Protein AF-A0A561SN45-F1 (afdb_monomer_lite)

Structure (mmCIF, N/CA/C/O backbone):
data_AF-A0A561SN45-F1
#
_entry.id   AF-A0A561SN45-F1
#
loop_
_atom_site.group_PDB
_atom_site.id
_atom_site.type_symbol
_atom_site.label_atom_id
_atom_site.label_alt_id
_atom_site.label_comp_id
_atom_site.label_asym_id
_atom_site.label_entity_id
_atom_site.label_seq_id
_atom_site.pdbx_PDB_ins_code
_atom_site.Cartn_x
_atom_site.Cartn_y
_atom_site.Cartn_z
_atom_site.occupancy
_atom_site.B_iso_or_equiv
_atom_site.auth_seq_id
_atom_site.auth_comp_id
_atom_site.auth_asym_id
_atom_site.auth_atom_id
_atom_site.pdbx_PDB_model_num
ATOM 1 N N . MET A 1 1 ? 1.310 12.293 18.504 1.00 74.31 1 MET A N 1
ATOM 2 C CA . MET A 1 1 ? 2.020 13.485 17.988 1.00 74.31 1 MET A CA 1
ATOM 3 C C . MET A 1 1 ? 1.025 14.629 17.954 1.00 74.31 1 MET A C 1
ATOM 5 O O . MET A 1 1 ? -0.149 14.348 17.754 1.00 74.31 1 MET A O 1
ATOM 9 N N . LEU A 1 2 ? 1.460 15.863 18.194 1.00 88.06 2 LEU A N 1
ATOM 10 C CA . LEU A 1 2 ? 0.623 17.060 18.090 1.00 88.06 2 LEU A CA 1
ATOM 11 C C . LEU A 1 2 ? 1.212 17.959 17.002 1.00 88.06 2 LEU A C 1
ATOM 13 O O . LEU A 1 2 ? 2.428 18.130 16.969 1.00 88.06 2 LEU A O 1
ATOM 17 N N . VAL A 1 3 ? 0.372 18.521 16.137 1.00 87.75 3 VAL A N 1
ATOM 18 C CA . VAL A 1 3 ? 0.742 19.608 15.215 1.00 87.75 3 VAL A CA 1
ATOM 19 C C . VAL A 1 3 ? -0.251 20.728 15.461 1.00 87.75 3 VAL A C 1
ATOM 21 O O . VAL A 1 3 ? -1.451 20.480 15.432 1.00 87.75 3 VAL A O 1
ATOM 24 N N . GLU A 1 4 ? 0.242 21.917 15.810 1.00 90.88 4 GLU A N 1
ATOM 25 C CA . GLU A 1 4 ? -0.604 23.078 16.148 1.00 90.88 4 GLU A CA 1
ATOM 26 C C . GLU A 1 4 ? -1.660 22.774 17.235 1.00 90.88 4 GLU A C 1
ATOM 28 O O . GLU A 1 4 ? -2.773 23.288 17.224 1.00 90.88 4 GLU A O 1
ATOM 33 N N . GLY A 1 5 ? -1.327 21.890 18.185 1.00 91.50 5 GLY A N 1
ATOM 34 C CA . GLY A 1 5 ? -2.240 21.461 19.253 1.00 91.50 5 GLY A CA 1
ATOM 35 C C . GLY A 1 5 ? -3.247 20.374 18.851 1.00 91.50 5 GLY A C 1
ATOM 36 O O . GLY A 1 5 ? -3.993 19.898 19.705 1.00 91.50 5 GLY A O 1
ATOM 37 N N . VAL A 1 6 ? -3.243 19.916 17.595 1.00 89.25 6 VAL A N 1
ATOM 38 C CA . VAL A 1 6 ? -4.151 18.875 17.095 1.00 89.25 6 VAL A CA 1
ATOM 39 C C . VAL A 1 6 ? -3.511 17.485 17.220 1.00 89.25 6 VAL A C 1
ATOM 41 O O . VAL A 1 6 ? -2.407 17.273 16.705 1.00 89.25 6 VAL A O 1
ATOM 44 N N . PRO A 1 7 ? -4.164 16.507 17.883 1.00 91.25 7 PRO A N 1
ATOM 45 C CA . PRO A 1 7 ? -3.649 15.146 18.004 1.00 91.25 7 PRO A CA 1
ATOM 46 C C . PRO A 1 7 ? -3.671 14.411 16.666 1.00 91.25 7 PRO A C 1
ATOM 48 O O . PRO A 1 7 ? -4.706 14.268 16.022 1.00 91.25 7 PRO A O 1
ATOM 51 N N . LEU A 1 8 ? -2.510 13.884 16.291 1.00 91.44 8 LEU A N 1
ATOM 52 C CA . LEU A 1 8 ? -2.304 13.074 15.098 1.00 91.44 8 LEU A CA 1
ATOM 53 C C . LEU A 1 8 ? -2.100 11.602 15.453 1.00 91.44 8 LEU A C 1
ATOM 55 O O . LEU A 1 8 ? -1.526 11.254 16.496 1.00 91.44 8 LEU A O 1
ATOM 59 N N . THR A 1 9 ? -2.507 10.732 14.533 1.00 91.69 9 THR A N 1
ATOM 60 C CA . THR A 1 9 ? -2.170 9.308 14.548 1.00 91.69 9 THR A CA 1
ATOM 61 C C . THR A 1 9 ? -0.684 9.094 14.261 1.00 91.69 9 THR A C 1
ATOM 63 O 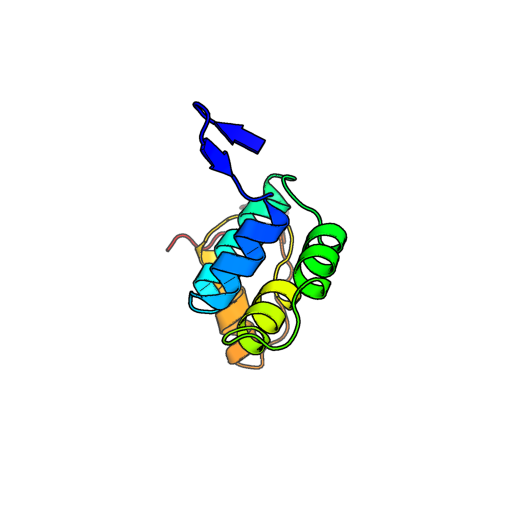O . THR A 1 9 ? -0.023 9.903 13.612 1.00 91.69 9 THR A O 1
ATOM 66 N N . SER A 1 10 ? -0.132 7.984 14.757 1.00 94.19 10 SER A N 1
ATOM 67 C CA . SER A 1 10 ? 1.205 7.547 14.346 1.00 94.19 10 SER A CA 1
ATOM 68 C C . SER A 1 10 ? 1.192 7.092 12.883 1.00 94.19 10 SER A C 1
ATOM 70 O O . SER A 1 10 ? 0.168 6.597 12.415 1.00 94.19 10 SER A O 1
ATOM 72 N N . VAL A 1 11 ? 2.328 7.187 12.182 1.00 96.31 11 VAL A N 1
ATOM 73 C CA . VAL A 1 11 ? 2.455 6.750 10.775 1.00 96.31 11 VAL A CA 1
ATOM 74 C C . VAL A 1 11 ? 1.917 5.325 10.546 1.00 96.31 11 VAL A C 1
ATOM 76 O O . VAL A 1 11 ? 1.045 5.173 9.689 1.00 96.31 11 VAL A O 1
ATOM 79 N N . PRO A 1 12 ? 2.298 4.295 11.336 1.00 96.00 12 PRO A N 1
ATOM 80 C CA . PRO A 1 12 ? 1.765 2.944 11.152 1.00 96.00 12 PRO A CA 1
ATOM 81 C C . PRO A 1 12 ? 0.239 2.884 11.288 1.00 96.00 12 PRO A C 1
ATOM 83 O O . PRO A 1 12 ? -0.434 2.181 10.538 1.00 96.00 12 PRO A O 1
ATOM 86 N N . ARG A 1 13 ? -0.329 3.650 12.232 1.00 94.88 13 ARG A N 1
ATOM 87 C CA . ARG A 1 13 ? -1.779 3.706 12.434 1.00 94.88 13 ARG A CA 1
ATOM 88 C C . ARG A 1 13 ? -2.477 4.395 11.266 1.00 94.88 13 ARG A C 1
ATOM 90 O O . ARG A 1 13 ? -3.462 3.853 10.777 1.00 94.88 13 ARG A O 1
ATOM 97 N N . THR A 1 14 ? -1.939 5.519 10.799 1.00 96.00 14 THR A N 1
ATOM 98 C CA . THR A 1 14 ? -2.447 6.239 9.626 1.00 96.00 14 THR A CA 1
ATOM 99 C C . THR A 1 14 ? -2.500 5.327 8.404 1.00 96.00 14 THR A C 1
ATOM 101 O O . THR A 1 14 ? -3.517 5.288 7.720 1.00 96.00 14 THR A O 1
ATOM 104 N N . ILE A 1 15 ? -1.451 4.538 8.154 1.00 96.44 15 ILE A N 1
ATOM 105 C CA . ILE A 1 15 ? -1.418 3.605 7.018 1.00 96.44 15 ILE A CA 1
ATOM 106 C C . ILE A 1 15 ? -2.509 2.539 7.153 1.00 96.44 15 ILE A C 1
ATOM 108 O O . ILE A 1 15 ? -3.212 2.269 6.182 1.00 96.44 15 ILE A O 1
ATOM 112 N N . VAL A 1 16 ? -2.707 1.956 8.343 1.00 95.62 16 VAL A N 1
ATOM 113 C CA . VAL A 1 16 ? -3.789 0.976 8.559 1.00 95.62 16 VAL A CA 1
ATOM 114 C C . VAL A 1 16 ? -5.172 1.611 8.381 1.00 95.62 16 VAL A C 1
ATOM 116 O O . VAL A 1 16 ? -6.066 0.978 7.818 1.00 95.62 16 VAL A O 1
ATOM 119 N N . ASP A 1 17 ? -5.359 2.850 8.840 1.00 94.88 17 ASP A N 1
ATOM 120 C CA . ASP A 1 17 ? -6.605 3.596 8.655 1.00 94.88 17 ASP A CA 1
ATOM 121 C C . ASP A 1 17 ? -6.887 3.851 7.165 1.00 94.88 17 ASP A C 1
ATOM 123 O O . ASP A 1 17 ? -7.986 3.543 6.704 1.00 94.88 17 ASP A O 1
ATOM 127 N N . VAL A 1 18 ? -5.889 4.299 6.392 1.00 96.00 18 VAL A N 1
ATOM 128 C CA . VAL A 1 18 ? -5.986 4.458 4.929 1.00 96.00 18 VAL A CA 1
ATOM 129 C C . VAL A 1 18 ? -6.292 3.120 4.258 1.00 96.00 18 VAL A C 1
ATOM 131 O O . VAL A 1 18 ? -7.245 3.009 3.493 1.00 96.00 18 VAL A O 1
ATOM 134 N N . ALA A 1 19 ? -5.547 2.064 4.585 1.00 95.94 19 ALA A N 1
ATOM 135 C CA . ALA A 1 19 ? -5.692 0.752 3.958 1.00 95.94 19 ALA A CA 1
ATOM 136 C C . ALA A 1 19 ? -7.068 0.099 4.184 1.00 95.94 19 ALA A C 1
ATOM 138 O O . ALA A 1 19 ? -7.448 -0.826 3.465 1.00 95.94 19 ALA A O 1
ATOM 139 N N . ARG A 1 20 ? -7.821 0.567 5.184 1.00 94.94 20 ARG A N 1
ATOM 140 C CA . ARG A 1 20 ? -9.200 0.144 5.445 1.00 94.94 20 ARG A CA 1
ATOM 141 C C . ARG A 1 20 ? -10.245 0.919 4.646 1.00 94.94 20 ARG A C 1
ATOM 143 O O . ARG A 1 20 ? -11.365 0.424 4.535 1.00 94.94 20 ARG A O 1
ATOM 150 N N . THR A 1 21 ? -9.928 2.122 4.175 1.00 94.50 21 THR A N 1
ATOM 151 C CA . THR A 1 21 ? -10.897 3.049 3.569 1.00 94.50 21 THR A CA 1
ATOM 152 C C . THR A 1 21 ? -10.732 3.190 2.062 1.00 94.50 21 THR A C 1
ATOM 154 O O . THR A 1 21 ? -11.705 3.519 1.388 1.00 94.50 21 THR A O 1
ATOM 157 N N . VAL A 1 22 ? -9.541 2.915 1.524 1.00 95.25 22 VAL A N 1
ATOM 158 C CA . VAL A 1 22 ? -9.240 3.059 0.092 1.00 95.25 22 VAL A CA 1
ATOM 159 C C . VAL A 1 22 ? -9.024 1.716 -0.610 1.00 95.25 22 VAL A C 1
ATOM 161 O O . VAL A 1 22 ? -8.905 0.662 0.019 1.00 95.25 22 VAL A O 1
ATOM 164 N N . GLY A 1 23 ? -8.966 1.743 -1.945 1.00 94.38 23 GLY A N 1
ATOM 165 C CA . GLY A 1 23 ? -8.644 0.562 -2.746 1.00 94.38 23 GLY A CA 1
ATOM 166 C C . GLY A 1 23 ? -7.205 0.078 -2.526 1.00 94.38 23 GLY A C 1
ATOM 167 O O . GLY A 1 23 ? -6.307 0.868 -2.239 1.00 94.38 23 GLY A O 1
ATOM 168 N N . ILE A 1 24 ? -6.967 -1.226 -2.716 1.00 94.81 24 ILE A N 1
ATOM 169 C CA . ILE A 1 24 ? -5.663 -1.868 -2.450 1.00 94.81 24 ILE A CA 1
ATOM 170 C C . ILE A 1 24 ? -4.480 -1.163 -3.131 1.00 94.81 24 ILE A C 1
ATOM 172 O O . ILE A 1 24 ? -3.430 -1.034 -2.521 1.00 94.81 24 ILE A O 1
ATOM 176 N N . GLU A 1 25 ? -4.648 -0.652 -4.351 1.00 94.62 25 GLU A N 1
ATOM 177 C CA . GLU A 1 25 ? -3.583 0.063 -5.067 1.00 94.62 25 GLU A CA 1
ATOM 178 C C . GLU A 1 25 ? -3.156 1.346 -4.353 1.00 94.62 25 GLU A C 1
ATOM 180 O O . GLU A 1 25 ? -1.967 1.579 -4.162 1.00 94.62 25 GLU A O 1
ATOM 185 N N . GLN A 1 26 ? -4.117 2.166 -3.922 1.00 95.44 26 GLN A N 1
ATOM 186 C CA . GLN A 1 26 ? -3.831 3.399 -3.187 1.00 95.44 26 GLN A CA 1
ATOM 187 C C . GLN A 1 26 ? -3.211 3.083 -1.824 1.00 95.44 26 GLN A C 1
ATOM 189 O O . GLN A 1 26 ? -2.261 3.741 -1.411 1.00 95.44 26 GLN A O 1
ATOM 194 N N . ALA A 1 27 ? -3.710 2.044 -1.153 1.00 96.31 27 ALA A N 1
ATOM 195 C CA . ALA A 1 27 ? -3.183 1.604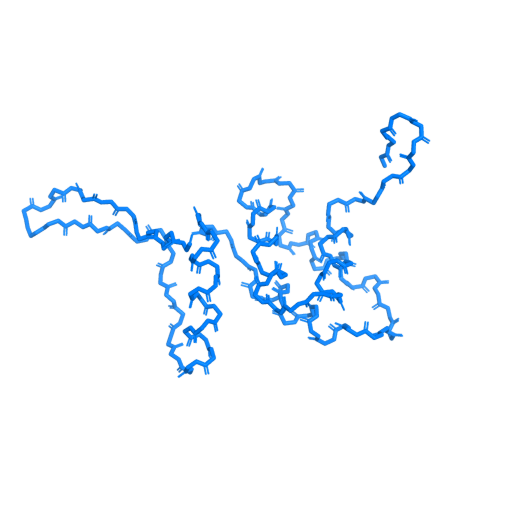 0.130 1.00 96.31 27 ALA A CA 1
ATOM 196 C C . ALA A 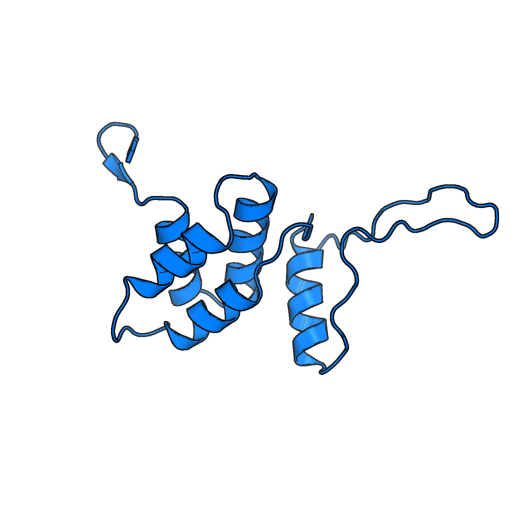1 27 ? -1.720 1.137 0.031 1.00 96.31 27 ALA A C 1
ATOM 198 O O . ALA A 1 27 ? -0.902 1.520 0.864 1.00 96.31 27 ALA A O 1
ATOM 199 N N . VAL A 1 28 ? -1.382 0.357 -1.003 1.00 95.56 28 VAL A N 1
ATOM 200 C CA . VAL A 1 28 ? -0.008 -0.104 -1.262 1.00 95.56 28 VAL A CA 1
ATOM 201 C C . VAL A 1 28 ? 0.908 1.068 -1.592 1.00 95.56 28 VAL A C 1
ATOM 203 O O . VAL A 1 28 ? 1.989 1.143 -1.030 1.00 95.56 28 VAL A O 1
ATOM 206 N N . VAL A 1 29 ? 0.473 2.016 -2.430 1.00 95.38 29 VAL A N 1
ATOM 207 C CA . VAL A 1 29 ? 1.268 3.217 -2.754 1.00 95.38 29 VAL A CA 1
ATOM 208 C C . VAL A 1 29 ? 1.649 3.993 -1.490 1.00 95.38 29 VAL A C 1
ATOM 210 O O . VAL A 1 29 ? 2.800 4.385 -1.328 1.00 95.38 29 VAL A O 1
ATOM 213 N N . VAL A 1 30 ? 0.694 4.201 -0.580 1.00 95.75 30 VAL A N 1
ATOM 214 C CA . VAL A 1 30 ? 0.933 4.923 0.679 1.00 95.75 30 VAL A CA 1
ATOM 215 C C . VAL A 1 30 ? 1.878 4.144 1.598 1.00 95.75 30 VAL A C 1
ATOM 217 O O . VAL A 1 30 ? 2.779 4.734 2.192 1.00 95.75 30 VAL A O 1
ATOM 220 N N . ALA A 1 31 ? 1.691 2.826 1.710 1.00 95.81 31 ALA A N 1
ATOM 221 C CA . ALA A 1 31 ? 2.537 1.975 2.540 1.00 95.81 31 ALA A CA 1
ATOM 222 C C . ALA A 1 31 ? 3.977 1.883 2.000 1.00 95.81 31 ALA A C 1
ATOM 224 O O . ALA A 1 31 ? 4.916 2.089 2.764 1.00 95.81 31 ALA A O 1
ATOM 225 N N . ASP A 1 32 ? 4.148 1.654 0.694 1.00 95.31 32 ASP A N 1
ATOM 226 C CA . ASP A 1 32 ? 5.449 1.624 0.015 1.00 95.31 32 ASP A CA 1
ATOM 227 C C . ASP A 1 32 ? 6.182 2.960 0.193 1.00 95.31 32 ASP A C 1
ATOM 229 O O . ASP A 1 32 ? 7.354 2.968 0.555 1.00 95.31 32 ASP A O 1
ATOM 233 N N . ALA A 1 33 ? 5.493 4.095 0.016 1.00 94.25 33 ALA A N 1
ATOM 234 C CA . ALA A 1 33 ? 6.092 5.417 0.198 1.00 94.25 33 ALA A CA 1
ATOM 235 C C . ALA A 1 33 ? 6.590 5.645 1.636 1.00 94.25 33 ALA A C 1
ATOM 237 O O . ALA A 1 33 ? 7.671 6.198 1.836 1.00 94.25 33 ALA A O 1
ATOM 238 N N . ALA A 1 34 ? 5.830 5.205 2.642 1.00 95.50 34 ALA A N 1
ATOM 239 C CA . ALA A 1 34 ? 6.233 5.333 4.040 1.00 95.50 34 ALA A CA 1
ATOM 240 C C . ALA A 1 34 ? 7.409 4.411 4.403 1.00 95.50 34 ALA A C 1
ATOM 242 O O . ALA A 1 34 ? 8.301 4.828 5.145 1.00 95.50 34 ALA A O 1
ATOM 243 N N . LEU A 1 35 ? 7.419 3.184 3.869 1.00 94.56 35 LEU A N 1
ATOM 244 C CA . LEU A 1 35 ? 8.528 2.241 4.010 1.00 94.56 35 LEU A CA 1
ATOM 245 C C . LEU A 1 35 ? 9.794 2.793 3.341 1.00 94.56 35 LEU A C 1
ATOM 247 O O . LEU A 1 35 ? 10.854 2.822 3.961 1.00 94.56 35 LEU A O 1
ATOM 251 N N . GLU A 1 36 ? 9.683 3.294 2.110 1.00 92.38 36 GLU A N 1
ATOM 252 C CA . GLU A 1 36 ? 10.796 3.873 1.351 1.00 92.38 36 GLU A CA 1
ATOM 253 C C . GLU A 1 36 ? 11.404 5.081 2.073 1.00 92.38 36 GLU A C 1
ATOM 255 O O . GLU A 1 36 ? 12.620 5.156 2.242 1.00 92.38 36 GLU A O 1
ATOM 260 N N . ALA A 1 37 ? 10.556 5.971 2.598 1.00 93.06 37 ALA A N 1
ATOM 261 C CA . ALA A 1 37 ? 10.972 7.133 3.381 1.00 93.06 37 ALA A CA 1
ATOM 262 C C . ALA A 1 37 ? 11.521 6.783 4.780 1.00 93.06 37 ALA A C 1
ATOM 264 O O . ALA A 1 37 ? 11.940 7.678 5.511 1.00 93.06 37 ALA A O 1
ATOM 265 N N . GLY A 1 38 ? 11.499 5.507 5.187 1.00 94.12 38 GLY A N 1
ATOM 266 C CA . GLY A 1 38 ? 11.959 5.073 6.509 1.00 94.12 38 GLY A CA 1
ATOM 267 C C . GLY A 1 38 ? 11.093 5.578 7.667 1.00 94.12 38 GLY A C 1
ATOM 268 O O . GLY A 1 38 ? 11.543 5.586 8.808 1.00 94.12 38 GLY A O 1
ATOM 269 N N . LEU A 1 39 ? 9.854 5.996 7.393 1.00 95.94 39 LEU A N 1
ATOM 270 C CA . LEU A 1 39 ? 8.912 6.483 8.411 1.00 95.94 39 LEU A CA 1
ATOM 271 C C . LEU A 1 39 ? 8.276 5.343 9.217 1.00 95.94 39 LEU A C 1
ATOM 273 O O . LEU A 1 39 ? 7.661 5.571 10.261 1.00 95.94 39 LEU A O 1
ATOM 277 N N . VAL A 1 40 ? 8.369 4.125 8.693 1.00 96.50 40 VAL A N 1
ATOM 278 C CA . VAL A 1 40 ? 7.847 2.893 9.272 1.00 96.50 40 VAL A CA 1
ATOM 279 C C . VAL A 1 40 ? 8.670 1.715 8.750 1.00 96.50 40 VAL A C 1
ATOM 281 O O . VAL A 1 40 ? 9.269 1.804 7.678 1.00 96.50 40 VAL A O 1
ATOM 284 N N . ASP A 1 41 ? 8.677 0.616 9.495 1.00 95.31 41 ASP A N 1
ATOM 285 C CA . ASP A 1 41 ? 9.152 -0.686 9.035 1.00 95.31 41 ASP A CA 1
ATOM 286 C C . ASP A 1 41 ? 7.996 -1.703 8.995 1.00 95.31 41 ASP A C 1
ATOM 288 O O . ASP A 1 41 ? 6.888 -1.475 9.501 1.00 95.31 41 ASP A O 1
ATOM 292 N N . GLU A 1 42 ? 8.234 -2.843 8.356 1.00 93.75 42 GLU A N 1
ATOM 293 C CA . GLU A 1 42 ? 7.236 -3.893 8.170 1.00 93.75 42 GLU A CA 1
ATOM 294 C C . GLU A 1 42 ? 6.708 -4.421 9.516 1.00 93.75 42 GLU A C 1
ATOM 296 O O . GLU A 1 42 ? 5.514 -4.713 9.653 1.00 93.75 42 GLU A O 1
ATOM 301 N N . ALA A 1 43 ? 7.571 -4.489 10.534 1.00 94.62 43 ALA A N 1
ATOM 302 C CA . ALA A 1 43 ? 7.224 -4.963 11.869 1.00 94.62 43 ALA A CA 1
ATOM 303 C C . ALA A 1 43 ? 6.265 -4.002 12.590 1.00 94.62 43 ALA A C 1
ATOM 305 O O . ALA A 1 43 ? 5.250 -4.432 13.143 1.00 94.62 43 ALA A O 1
ATOM 306 N N . ALA A 1 44 ? 6.531 -2.698 12.545 1.00 95.69 44 ALA A N 1
ATOM 307 C CA . ALA A 1 44 ? 5.684 -1.661 13.114 1.00 95.69 44 ALA A CA 1
ATOM 308 C C . ALA A 1 44 ? 4.331 -1.591 12.398 1.00 95.69 44 ALA A C 1
ATOM 310 O O . ALA A 1 44 ? 3.302 -1.390 13.051 1.00 95.69 44 ALA A O 1
ATOM 311 N N . LEU A 1 45 ? 4.304 -1.808 11.079 1.00 94.88 45 LEU A N 1
ATOM 312 C CA . LEU A 1 45 ? 3.060 -1.866 10.314 1.00 94.88 45 LEU A CA 1
ATOM 313 C C . LEU A 1 45 ? 2.220 -3.098 10.692 1.00 94.88 45 LEU A C 1
ATOM 315 O O . LEU A 1 45 ? 1.018 -2.974 10.948 1.00 94.88 45 LEU A O 1
ATOM 319 N N . ALA A 1 46 ? 2.853 -4.268 10.815 1.00 93.50 46 ALA A N 1
ATOM 320 C CA . ALA A 1 46 ? 2.201 -5.494 11.270 1.00 93.50 46 ALA A CA 1
ATOM 321 C C . ALA A 1 46 ? 1.671 -5.366 12.709 1.00 93.50 46 ALA A C 1
ATOM 323 O O . ALA A 1 46 ? 0.520 -5.717 12.982 1.00 93.50 46 ALA A O 1
ATOM 324 N N . ALA A 1 47 ? 2.465 -4.796 13.620 1.00 94.50 47 ALA A N 1
ATOM 325 C CA . ALA A 1 47 ? 2.061 -4.545 15.000 1.00 94.50 47 ALA A CA 1
ATOM 326 C C . ALA A 1 47 ? 0.887 -3.559 15.077 1.00 94.50 47 ALA A C 1
ATOM 328 O O . ALA A 1 47 ? -0.070 -3.783 15.820 1.00 94.50 47 ALA A O 1
ATOM 329 N N . ALA A 1 48 ? 0.910 -2.486 14.282 1.00 94.62 48 ALA A N 1
ATOM 330 C CA . ALA A 1 48 ? -0.190 -1.531 14.218 1.00 94.62 48 ALA A CA 1
ATOM 331 C C . ALA A 1 48 ? -1.479 -2.169 13.690 1.00 94.62 48 ALA A C 1
ATOM 333 O O . ALA A 1 48 ? -2.548 -1.894 14.235 1.00 94.62 48 ALA A O 1
ATOM 334 N N . PHE A 1 49 ? -1.385 -3.049 12.688 1.00 94.56 49 PHE A N 1
ATOM 335 C CA . PHE A 1 49 ? -2.519 -3.822 12.180 1.00 94.56 49 PHE A CA 1
ATOM 336 C C . PHE A 1 49 ? -3.080 -4.796 13.224 1.00 94.56 49 PHE A C 1
ATOM 338 O O . PHE A 1 49 ? -4.296 -4.867 13.401 1.00 94.56 49 PHE A O 1
ATOM 345 N N . ALA A 1 50 ? -2.216 -5.492 13.967 1.00 93.44 50 ALA A N 1
ATOM 346 C CA . ALA A 1 50 ? -2.617 -6.477 14.973 1.00 93.44 50 ALA A CA 1
ATOM 347 C C . ALA A 1 50 ? -3.443 -5.884 16.132 1.00 93.44 50 ALA A C 1
ATOM 349 O O . ALA A 1 50 ? -4.208 -6.596 16.777 1.00 93.44 50 ALA A O 1
ATOM 350 N N . ARG A 1 51 ? -3.343 -4.571 16.378 1.00 91.00 51 ARG A N 1
ATOM 351 C CA . ARG A 1 51 ? -4.135 -3.863 17.402 1.00 91.00 51 ARG A CA 1
ATOM 352 C C . ARG A 1 51 ? -5.617 -3.720 17.048 1.00 91.00 51 ARG A C 1
ATOM 354 O O . ARG A 1 51 ? -6.393 -3.252 17.880 1.00 91.00 51 ARG A O 1
ATOM 361 N N .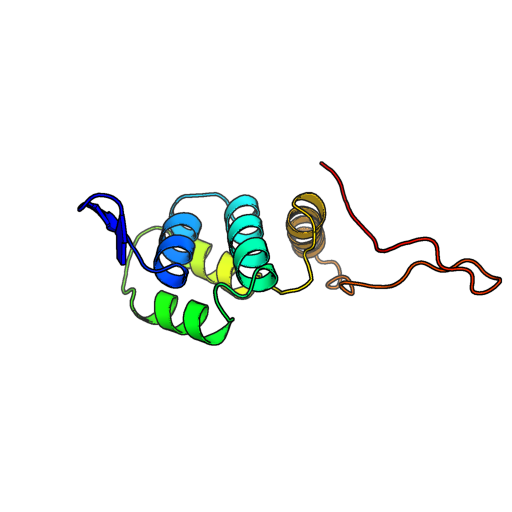 TRP A 1 52 ? -6.015 -4.074 15.829 1.00 87.88 52 TRP A N 1
ATOM 362 C CA . TRP A 1 52 ? -7.394 -3.973 15.374 1.00 87.88 52 TRP A CA 1
ATOM 363 C C . TRP A 1 52 ? -8.116 -5.314 15.485 1.00 87.88 52 TRP A C 1
ATOM 365 O O . TRP A 1 52 ? -7.665 -6.327 14.959 1.00 87.88 52 TRP A O 1
ATOM 375 N N . SER A 1 53 ? -9.301 -5.305 16.093 1.00 84.44 53 SER A N 1
ATOM 376 C CA . SER A 1 53 ? -10.205 -6.453 16.133 1.00 84.44 53 SER A CA 1
ATOM 377 C C . SER A 1 53 ? -11.535 -6.108 15.458 1.00 84.44 53 SER A C 1
ATOM 379 O O . SER A 1 53 ? -12.107 -5.048 15.693 1.00 84.44 53 SER A O 1
ATOM 381 N N . ARG A 1 54 ? -12.019 -7.005 14.584 1.00 77.00 54 ARG A N 1
ATOM 382 C CA . ARG A 1 54 ? -13.384 -7.007 14.009 1.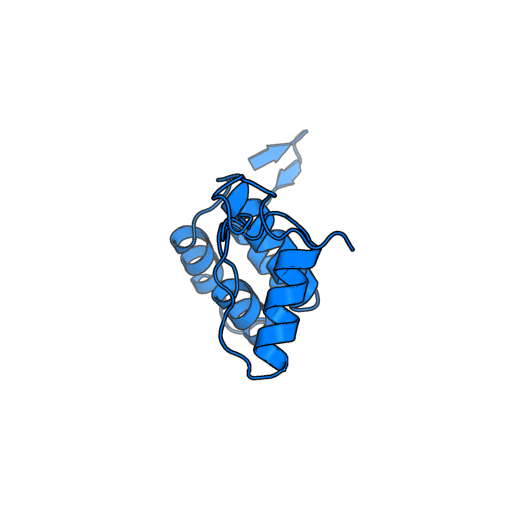00 77.00 54 ARG A CA 1
ATOM 383 C C . ARG A 1 54 ? -13.900 -5.627 13.547 1.00 77.00 54 ARG A C 1
ATOM 385 O O . ARG A 1 54 ? -14.868 -5.095 14.085 1.00 77.00 54 ARG A O 1
ATOM 392 N N . ARG A 1 55 ? -13.281 -5.057 12.507 1.00 79.25 55 ARG A N 1
ATOM 393 C CA . ARG A 1 55 ? -13.741 -3.822 11.844 1.00 79.25 55 ARG A CA 1
ATOM 394 C C . ARG A 1 55 ? -13.943 -4.029 10.338 1.00 79.25 55 ARG A C 1
ATOM 396 O O . ARG A 1 55 ? -13.207 -4.820 9.738 1.00 79.25 55 ARG A O 1
ATOM 403 N N . PRO A 1 56 ? -14.883 -3.297 9.712 1.00 85.38 56 PRO A N 1
ATOM 404 C CA . PRO A 1 56 ? -14.979 -3.228 8.258 1.00 85.38 56 PRO A CA 1
ATOM 405 C C . PRO A 1 56 ? -13.634 -2.837 7.628 1.00 85.38 56 PRO A C 1
ATOM 407 O O . PRO A 1 56 ? -12.875 -2.043 8.192 1.00 85.38 56 PRO A O 1
ATOM 410 N N . GLY A 1 57 ? -13.325 -3.427 6.474 1.00 88.81 57 GLY A N 1
ATOM 411 C CA . GLY A 1 57 ? -12.105 -3.131 5.717 1.00 88.81 57 GLY A CA 1
ATOM 412 C C . GLY A 1 57 ? -10.838 -3.860 6.180 1.00 88.81 57 GLY A C 1
ATOM 413 O O . GLY A 1 57 ? -9.846 -3.830 5.458 1.00 88.81 57 GLY A O 1
ATOM 414 N N . LEU A 1 58 ? -10.839 -4.581 7.314 1.00 92.12 58 LEU A N 1
ATOM 415 C CA . LEU A 1 58 ? -9.638 -5.299 7.782 1.00 92.12 58 LEU A CA 1
ATOM 416 C C . LEU A 1 58 ? -9.092 -6.349 6.799 1.00 92.12 58 LEU A C 1
ATOM 418 O O . LEU A 1 58 ? -7.873 -6.410 6.649 1.00 92.12 58 LEU A O 1
ATOM 422 N N . PRO A 1 59 ? -9.915 -7.146 6.088 1.00 92.81 59 PRO A N 1
ATOM 423 C CA . PRO A 1 59 ? -9.387 -8.063 5.078 1.00 92.81 59 PRO A CA 1
ATOM 424 C C . PRO A 1 59 ? -8.680 -7.342 3.923 1.00 92.81 59 PRO A C 1
ATOM 426 O O . PRO A 1 59 ? -7.672 -7.834 3.422 1.00 92.81 59 PRO A O 1
ATOM 429 N N . ALA A 1 60 ? -9.184 -6.174 3.507 1.00 91.06 60 ALA A N 1
ATOM 430 C CA . ALA A 1 60 ? -8.549 -5.361 2.472 1.00 91.06 60 ALA A CA 1
ATOM 431 C C . ALA A 1 60 ? -7.232 -4.759 2.975 1.00 91.06 60 ALA A C 1
ATOM 433 O O . ALA A 1 60 ? -6.210 -4.893 2.303 1.00 91.06 60 ALA A O 1
ATOM 434 N N . ALA A 1 61 ? -7.236 -4.216 4.193 1.00 94.19 61 ALA A N 1
ATOM 435 C CA . ALA A 1 61 ? -6.042 -3.675 4.826 1.00 94.19 61 ALA A CA 1
ATOM 436 C C . ALA A 1 61 ? -4.956 -4.737 5.026 1.00 94.19 61 ALA A C 1
ATOM 438 O O . ALA A 1 61 ? -3.797 -4.483 4.718 1.00 94.19 61 ALA A O 1
ATOM 439 N N . ARG A 1 62 ? -5.324 -5.956 5.446 1.00 94.62 62 ARG A N 1
ATOM 440 C CA . ARG A 1 62 ? -4.388 -7.083 5.565 1.00 94.62 62 ARG A CA 1
ATOM 441 C C . ARG A 1 62 ? -3.695 -7.383 4.240 1.00 94.62 62 ARG A C 1
ATOM 443 O O . ARG A 1 62 ? -2.488 -7.595 4.226 1.00 94.62 62 ARG A O 1
ATOM 450 N N . ARG A 1 63 ? -4.455 -7.408 3.139 1.00 93.81 63 ARG A N 1
ATOM 451 C CA . ARG A 1 63 ? -3.894 -7.635 1.801 1.00 93.81 63 ARG A CA 1
ATOM 452 C C . ARG A 1 63 ? -2.946 -6.513 1.401 1.00 93.81 63 ARG A C 1
ATOM 454 O O . ARG A 1 63 ? -1.858 -6.815 0.943 1.00 93.81 63 ARG A O 1
ATOM 461 N N . ALA A 1 64 ? -3.333 -5.254 1.596 1.00 94.69 64 ALA A N 1
ATOM 462 C CA . ALA A 1 64 ? -2.483 -4.115 1.259 1.00 94.69 64 ALA A CA 1
ATOM 463 C C . ALA A 1 64 ? -1.182 -4.095 2.078 1.00 94.69 64 ALA A C 1
ATOM 465 O O . ALA A 1 64 ? -0.109 -3.963 1.506 1.00 94.69 64 ALA A O 1
ATOM 466 N N . ILE A 1 65 ? -1.267 -4.298 3.397 1.00 94.31 65 ILE A N 1
ATOM 467 C CA . ILE A 1 65 ? -0.103 -4.337 4.295 1.00 94.31 65 ILE A CA 1
ATOM 468 C C . ILE A 1 65 ? 0.822 -5.503 3.948 1.00 94.31 65 ILE A C 1
ATOM 470 O O . ILE A 1 65 ? 2.027 -5.313 3.870 1.00 94.31 65 ILE A O 1
ATOM 474 N N . GLY A 1 66 ? 0.270 -6.690 3.682 1.00 93.12 66 GLY A N 1
ATOM 475 C CA . GLY A 1 66 ? 1.066 -7.838 3.239 1.00 93.12 66 GLY A CA 1
ATOM 476 C C . GLY A 1 66 ? 1.663 -7.677 1.839 1.00 93.12 66 GLY A C 1
ATOM 477 O O . GLY A 1 66 ? 2.551 -8.436 1.469 1.00 93.12 66 GLY A O 1
ATOM 478 N N . PHE A 1 67 ? 1.173 -6.714 1.057 1.00 93.75 67 PHE A N 1
ATOM 479 C CA . PHE A 1 67 ? 1.688 -6.400 -0.270 1.00 93.75 67 PHE A CA 1
ATOM 480 C C . PHE A 1 67 ? 2.719 -5.264 -0.253 1.00 93.75 67 PHE A C 1
ATOM 482 O O . PHE A 1 67 ? 3.476 -5.116 -1.211 1.00 93.75 67 PHE A O 1
ATOM 489 N N . ALA A 1 68 ? 2.764 -4.466 0.813 1.00 93.25 68 ALA A N 1
ATOM 490 C CA . ALA A 1 68 ? 3.710 -3.370 0.942 1.00 93.25 68 ALA A CA 1
ATOM 491 C C . ALA A 1 68 ? 5.155 -3.891 0.881 1.00 93.25 68 ALA A C 1
ATOM 493 O O . ALA A 1 68 ? 5.470 -4.932 1.458 1.00 93.25 68 ALA A O 1
ATOM 494 N N . ALA A 1 69 ? 6.029 -3.194 0.160 1.00 91.00 69 ALA A N 1
ATOM 495 C CA . ALA A 1 69 ? 7.458 -3.478 0.166 1.00 91.00 69 ALA A CA 1
ATOM 496 C C . ALA A 1 69 ? 8.285 -2.229 -0.143 1.00 91.00 69 ALA A C 1
ATOM 498 O O . ALA A 1 69 ? 7.881 -1.366 -0.925 1.00 91.00 69 ALA A O 1
ATOM 499 N N . ARG A 1 70 ? 9.494 -2.188 0.417 1.00 86.06 70 ARG A N 1
ATOM 500 C CA . ARG A 1 70 ? 10.527 -1.210 0.052 1.00 86.06 70 ARG A CA 1
ATOM 501 C C . ARG A 1 70 ? 10.972 -1.396 -1.399 1.00 86.06 70 ARG A C 1
ATOM 503 O O . ARG A 1 70 ? 10.942 -2.508 -1.923 1.00 86.06 70 ARG A O 1
ATOM 510 N N . GLY A 1 71 ? 11.404 -0.320 -2.053 1.00 74.00 71 GLY A N 1
ATOM 511 C CA . GLY A 1 71 ? 11.868 -0.346 -3.442 1.00 74.00 71 GLY A CA 1
ATOM 512 C C . GLY A 1 71 ? 10.767 -0.136 -4.487 1.00 74.00 71 GLY A C 1
ATOM 513 O O . GLY A 1 71 ? 11.047 -0.199 -5.687 1.00 74.00 71 GLY A O 1
ATOM 514 N N . GLY A 1 72 ? 9.532 0.165 -4.071 1.00 65.31 72 GLY A N 1
ATOM 515 C CA . GLY A 1 72 ? 8.439 0.638 -4.927 1.00 65.31 72 GLY A CA 1
ATOM 516 C C . GLY A 1 72 ? 8.593 2.114 -5.303 1.00 65.31 72 GLY A C 1
ATOM 517 O O . GLY A 1 72 ? 7.680 2.899 -5.084 1.00 65.31 72 GLY A O 1
ATOM 518 N N . GLY A 1 73 ? 9.760 2.505 -5.827 1.00 69.94 73 GLY A N 1
ATOM 519 C CA . GLY A 1 73 ? 10.222 3.898 -5.972 1.00 69.94 73 GLY A CA 1
ATOM 520 C C . GLY A 1 73 ? 9.420 4.815 -6.914 1.00 69.94 73 GLY A C 1
ATOM 521 O O . GLY A 1 73 ? 9.941 5.844 -7.343 1.00 69.94 73 GLY A O 1
ATOM 522 N N . SER A 1 74 ? 8.189 4.444 -7.278 1.00 84.31 74 SER A N 1
ATOM 523 C CA . SER A 1 74 ? 7.176 5.314 -7.877 1.00 84.31 74 SER A CA 1
ATOM 524 C C . SER A 1 74 ? 5.764 4.738 -7.690 1.00 84.31 74 SER A C 1
ATOM 526 O O . SER A 1 74 ? 5.575 3.526 -7.562 1.00 84.31 74 SER A O 1
ATOM 528 N N . VAL A 1 75 ? 4.745 5.602 -7.791 1.00 89.00 75 VAL A N 1
ATOM 529 C CA . VAL A 1 75 ? 3.322 5.205 -7.763 1.00 89.00 75 VAL A CA 1
ATOM 530 C C . VAL A 1 75 ? 3.013 4.120 -8.798 1.00 89.00 75 VAL A C 1
ATOM 532 O O . VAL A 1 75 ? 2.310 3.154 -8.499 1.00 89.00 75 VAL A O 1
ATOM 535 N N . GLY A 1 76 ? 3.539 4.259 -10.019 1.00 87.19 76 GLY A N 1
ATOM 536 C CA . GLY A 1 76 ? 3.307 3.280 -11.074 1.00 87.19 76 GLY A CA 1
ATOM 537 C C . GLY A 1 76 ? 3.950 1.927 -10.776 1.00 87.19 76 GLY A C 1
ATOM 538 O O . GLY A 1 76 ? 3.374 0.913 -11.147 1.00 87.19 76 GLY A O 1
ATOM 539 N N . VAL A 1 77 ? 5.091 1.874 -10.075 1.00 89.06 77 VAL A N 1
ATOM 540 C CA . VAL A 1 77 ? 5.714 0.599 -9.674 1.00 89.06 77 VAL A CA 1
ATOM 541 C C . VAL A 1 77 ? 4.842 -0.113 -8.642 1.00 89.06 77 VAL A C 1
ATOM 543 O O . VAL A 1 77 ? 4.542 -1.294 -8.817 1.00 89.06 77 VAL A O 1
ATOM 546 N N . SER A 1 78 ? 4.360 0.597 -7.618 1.00 92.00 78 SER A N 1
ATOM 547 C CA . SER A 1 78 ? 3.433 0.032 -6.628 1.00 92.00 78 SER A CA 1
ATOM 548 C C . SER A 1 78 ? 2.149 -0.497 -7.280 1.00 92.00 78 SER A C 1
ATOM 550 O O . SER A 1 78 ? 1.740 -1.631 -7.025 1.00 92.00 78 SER A O 1
ATOM 552 N N . ARG A 1 79 ? 1.537 0.278 -8.190 1.00 92.88 79 ARG A N 1
ATOM 553 C CA . ARG A 1 79 ? 0.347 -0.155 -8.948 1.00 92.88 79 ARG A CA 1
ATOM 554 C C . ARG A 1 79 ? 0.643 -1.330 -9.878 1.00 92.88 79 ARG A C 1
ATOM 556 O O . ARG A 1 79 ? -0.119 -2.293 -9.909 1.00 92.88 79 ARG A O 1
ATOM 563 N N . GLY A 1 80 ? 1.761 -1.276 -10.597 1.00 91.38 80 GLY A N 1
ATOM 564 C CA . GLY A 1 80 ? 2.210 -2.325 -11.507 1.00 91.38 80 GLY A CA 1
ATOM 565 C C . GLY A 1 80 ? 2.404 -3.653 -10.786 1.00 91.38 80 GLY A C 1
ATOM 566 O O . GLY A 1 80 ? 1.923 -4.676 -11.262 1.00 91.38 80 GLY A O 1
ATOM 567 N N . ARG A 1 81 ? 2.997 -3.644 -9.585 1.00 92.94 81 ARG A N 1
ATOM 568 C CA . ARG A 1 81 ? 3.099 -4.846 -8.745 1.00 92.94 81 ARG A CA 1
ATOM 569 C C . ARG A 1 81 ? 1.726 -5.440 -8.442 1.00 92.94 81 ARG A C 1
ATOM 571 O O . ARG A 1 81 ? 1.541 -6.643 -8.610 1.00 92.94 81 ARG A O 1
ATOM 578 N N . VAL A 1 82 ? 0.761 -4.616 -8.028 1.00 93.69 82 VAL A N 1
ATOM 579 C CA . VAL A 1 82 ? -0.607 -5.087 -7.752 1.00 93.69 82 VAL A CA 1
ATOM 580 C C . VAL A 1 82 ? -1.248 -5.676 -9.012 1.00 93.69 82 VAL A C 1
ATOM 582 O O . VAL A 1 82 ? -1.883 -6.727 -8.934 1.00 93.69 82 VAL A O 1
ATOM 585 N N . ALA A 1 83 ? -1.065 -5.043 -10.173 1.00 93.94 83 ALA A N 1
ATOM 586 C CA . ALA A 1 83 ? -1.579 -5.540 -11.448 1.00 93.94 83 ALA A CA 1
ATOM 587 C C . ALA A 1 83 ? -0.952 -6.889 -11.847 1.00 93.94 83 ALA A C 1
ATOM 589 O O . ALA A 1 83 ? -1.682 -7.820 -12.179 1.00 93.94 83 ALA A O 1
ATOM 590 N N . ILE A 1 84 ? 0.373 -7.024 -11.735 1.00 93.75 84 ILE A N 1
ATOM 591 C CA . ILE A 1 84 ? 1.115 -8.272 -11.989 1.00 93.75 84 ILE A CA 1
ATOM 592 C C . ILE A 1 84 ? 0.596 -9.395 -11.084 1.00 93.75 84 ILE A C 1
ATOM 594 O O . ILE A 1 84 ? 0.268 -10.478 -11.565 1.00 93.75 84 ILE A O 1
ATOM 598 N N . ALA A 1 85 ? 0.438 -9.121 -9.786 1.00 93.94 85 ALA A N 1
ATOM 599 C CA . ALA A 1 85 ? -0.077 -10.103 -8.837 1.00 93.94 85 ALA A CA 1
ATOM 600 C C . ALA A 1 85 ? -1.522 -10.523 -9.153 1.00 93.94 85 ALA A C 1
ATOM 602 O O . ALA A 1 85 ? -1.857 -11.703 -9.069 1.00 93.94 85 ALA A O 1
ATOM 603 N N . ARG A 1 86 ? -2.383 -9.582 -9.564 1.00 94.69 86 ARG A N 1
ATOM 604 C CA . ARG A 1 86 ? -3.756 -9.887 -10.008 1.00 94.69 86 ARG A CA 1
ATOM 605 C C . ARG A 1 86 ? -3.798 -10.719 -11.287 1.00 94.69 86 ARG A C 1
ATOM 607 O O . ARG A 1 86 ? -4.721 -11.509 -11.444 1.00 94.69 86 ARG A O 1
ATOM 614 N N . ALA A 1 87 ? -2.816 -10.557 -12.170 1.00 95.62 87 ALA A N 1
ATOM 615 C CA . ALA A 1 87 ? -2.669 -11.366 -13.376 1.00 95.62 87 ALA A CA 1
ATOM 616 C C . ALA A 1 87 ? -2.119 -12.781 -13.096 1.00 95.62 87 ALA A C 1
ATOM 618 O O . ALA A 1 87 ? -1.967 -13.563 -14.029 1.00 95.62 87 ALA A O 1
ATOM 619 N N . GLY A 1 88 ? -1.811 -13.123 -11.836 1.00 95.69 88 GLY A N 1
ATOM 620 C CA . GLY A 1 88 ? -1.245 -14.424 -11.465 1.00 95.69 88 GLY A CA 1
ATOM 621 C C . GLY A 1 88 ? 0.216 -14.599 -11.884 1.00 95.69 88 GLY A C 1
ATOM 622 O O . GLY A 1 88 ? 0.710 -15.722 -11.946 1.00 95.69 88 GLY A O 1
ATOM 623 N N . LEU A 1 89 ? 0.905 -13.499 -12.191 1.00 94.69 89 LEU A N 1
ATOM 624 C CA . LEU A 1 89 ? 2.295 -13.512 -12.628 1.00 94.69 89 LEU A CA 1
ATOM 625 C C . LEU A 1 89 ? 3.260 -13.483 -11.426 1.00 94.69 89 LEU A C 1
ATOM 627 O O . LEU A 1 89 ? 2.896 -12.983 -10.355 1.00 94.69 89 LEU A O 1
ATOM 631 N N . PRO A 1 90 ? 4.503 -13.976 -11.589 1.00 92.31 90 PRO A N 1
ATOM 632 C CA . PRO A 1 90 ? 5.528 -13.883 -10.554 1.00 92.31 90 PRO A CA 1
ATOM 633 C C . PRO A 1 90 ? 5.790 -12.437 -10.118 1.00 92.31 90 PRO A C 1
ATOM 635 O O . PRO A 1 90 ? 5.741 -11.510 -10.930 1.00 92.31 90 PRO A O 1
ATOM 638 N N . ALA A 1 91 ? 6.105 -12.244 -8.834 1.00 87.12 91 ALA A N 1
ATOM 639 C CA . ALA A 1 91 ? 6.453 -10.928 -8.311 1.00 87.12 91 ALA A CA 1
ATOM 640 C C . ALA A 1 91 ? 7.703 -10.375 -9.028 1.00 87.12 91 ALA A C 1
ATOM 642 O O . ALA A 1 91 ? 8.686 -11.105 -9.180 1.00 87.12 91 ALA A O 1
ATOM 643 N N . PRO A 1 92 ? 7.694 -9.102 -9.463 1.00 86.38 92 PRO A N 1
ATOM 644 C CA . PRO A 1 92 ? 8.839 -8.520 -10.144 1.00 86.38 92 PRO A CA 1
ATOM 645 C C . PRO A 1 92 ? 9.987 -8.283 -9.158 1.00 86.38 92 PRO A C 1
ATOM 647 O O . PRO A 1 92 ? 9.761 -7.946 -7.993 1.00 86.38 92 PRO A O 1
ATOM 650 N N . LEU A 1 93 ? 11.222 -8.389 -9.649 1.00 86.56 93 LEU A N 1
ATOM 651 C CA . LEU A 1 93 ? 12.396 -7.948 -8.902 1.00 86.56 93 LEU A CA 1
ATOM 652 C C . LEU A 1 93 ? 12.388 -6.420 -8.813 1.00 86.56 93 LEU A C 1
ATOM 654 O O . LEU A 1 93 ? 12.423 -5.718 -9.826 1.00 86.56 93 LEU A O 1
ATOM 658 N N . LEU A 1 94 ? 12.316 -5.906 -7.588 1.00 84.75 94 LEU A N 1
ATOM 659 C CA . LEU A 1 94 ? 12.405 -4.476 -7.327 1.00 84.75 94 LEU A CA 1
ATOM 660 C C . LEU A 1 94 ? 13.852 -4.002 -7.458 1.00 84.75 94 LEU A C 1
ATOM 662 O O . LEU A 1 94 ? 14.780 -4.741 -7.145 1.00 84.75 94 LEU A O 1
ATOM 666 N N . GLN A 1 95 ? 14.025 -2.757 -7.909 1.00 80.69 95 GLN A N 1
ATOM 667 C CA . GLN A 1 95 ? 15.341 -2.123 -8.071 1.00 80.69 95 GLN A CA 1
ATOM 668 C C . GLN A 1 95 ? 16.297 -2.885 -9.012 1.00 80.69 95 GLN A C 1
ATOM 670 O O . GLN A 1 95 ? 17.513 -2.773 -8.893 1.00 80.69 95 GLN A O 1
ATOM 675 N N . TRP A 1 96 ? 15.763 -3.651 -9.969 1.00 83.25 96 TRP A N 1
ATOM 676 C CA . TRP A 1 96 ? 16.580 -4.320 -10.979 1.00 83.25 96 TRP A CA 1
ATOM 677 C C . TRP A 1 96 ? 17.237 -3.301 -11.916 1.00 83.25 96 TRP A C 1
ATOM 679 O O . TRP A 1 96 ? 16.539 -2.535 -12.572 1.00 83.25 96 TRP A O 1
ATOM 689 N N . GLU A 1 97 ? 18.564 -3.287 -12.021 1.00 87.31 97 GLU A N 1
ATOM 690 C CA . GLU A 1 97 ? 19.258 -2.391 -12.950 1.00 87.31 97 GLU A CA 1
ATOM 691 C C . GLU A 1 97 ? 19.093 -2.850 -14.401 1.00 87.31 97 GLU A C 1
ATOM 693 O O . GLU A 1 97 ? 19.488 -3.952 -14.783 1.00 87.31 97 GLU A O 1
ATOM 698 N N . VAL A 1 98 ? 18.564 -1.966 -15.246 1.00 85.25 98 VAL A N 1
ATOM 699 C CA . VAL A 1 98 ? 18.578 -2.162 -16.693 1.00 85.25 98 VAL A CA 1
ATOM 700 C C . VAL A 1 98 ? 19.931 -1.702 -17.215 1.00 85.25 98 VAL A C 1
ATOM 702 O O . VAL A 1 98 ? 20.308 -0.535 -17.081 1.00 85.25 98 VAL A O 1
ATOM 705 N N . ARG A 1 99 ? 20.658 -2.634 -17.828 1.00 91.38 99 ARG A N 1
ATOM 706 C CA . ARG A 1 99 ? 21.948 -2.393 -18.474 1.00 91.38 99 ARG A CA 1
ATOM 707 C C . ARG A 1 99 ? 21.874 -2.771 -19.950 1.00 91.38 99 ARG A C 1
ATOM 709 O O . ARG A 1 99 ? 21.106 -3.652 -20.334 1.00 91.38 99 ARG A O 1
ATOM 716 N N . ARG A 1 100 ? 22.661 -2.093 -20.783 1.00 89.81 100 ARG A N 1
ATOM 717 C CA . ARG A 1 100 ? 22.879 -2.477 -22.185 1.00 89.81 100 ARG A CA 1
ATOM 718 C C . ARG A 1 100 ? 23.736 -3.740 -22.267 1.00 89.81 100 ARG A C 1
ATOM 720 O O . ARG A 1 100 ? 24.366 -4.140 -21.292 1.00 89.81 100 ARG A O 1
ATOM 727 N N . ALA A 1 101 ? 23.796 -4.332 -23.460 1.00 92.56 101 ALA A N 1
ATOM 728 C CA . ALA A 1 101 ? 24.640 -5.495 -23.735 1.00 92.56 101 ALA A CA 1
ATOM 729 C C . ALA A 1 101 ? 26.138 -5.228 -23.479 1.00 92.56 101 ALA A C 1
ATOM 731 O O . ALA A 1 101 ? 26.865 -6.145 -23.120 1.00 92.56 101 ALA A O 1
ATOM 732 N N . ASP A 1 102 ? 26.581 -3.974 -23.612 1.00 94.12 102 ASP A N 1
ATOM 733 C CA . ASP A 1 102 ? 27.948 -3.529 -23.304 1.00 94.12 102 ASP A CA 1
ATOM 734 C C . ASP A 1 102 ? 28.189 -3.257 -21.801 1.00 94.12 102 ASP A C 1
ATOM 736 O O . ASP A 1 102 ? 29.268 -2.818 -21.412 1.00 94.12 102 ASP A O 1
ATOM 740 N N . GLY A 1 103 ? 27.191 -3.508 -20.944 1.00 89.69 103 GLY A N 1
ATOM 741 C CA . GLY A 1 103 ? 27.255 -3.282 -19.500 1.00 89.69 103 GLY A CA 1
ATOM 742 C C . GLY A 1 103 ? 26.913 -1.859 -19.053 1.00 89.69 103 GLY A C 1
ATOM 743 O O . GLY A 1 103 ? 26.824 -1.620 -17.847 1.00 89.69 103 GLY A O 1
ATOM 744 N N . THR A 1 104 ? 26.665 -0.927 -19.977 1.00 93.56 104 THR A N 1
ATOM 745 C CA . THR A 1 104 ? 26.322 0.462 -19.643 1.00 93.56 104 THR A CA 1
ATOM 746 C C . THR A 1 104 ? 24.997 0.535 -18.888 1.00 93.56 104 THR A C 1
ATOM 748 O O . THR A 1 104 ? 23.984 -0.007 -19.340 1.00 93.56 104 THR A O 1
ATOM 751 N N . PHE A 1 105 ? 24.980 1.245 -17.758 1.00 90.31 105 PHE A N 1
ATOM 752 C CA . PHE A 1 105 ? 23.764 1.494 -16.985 1.00 90.31 105 PHE A CA 1
ATOM 753 C C . PHE A 1 105 ? 22.777 2.375 -17.763 1.00 90.31 105 PHE A C 1
ATOM 755 O O . PHE A 1 105 ? 23.135 3.448 -18.245 1.00 90.31 105 PHE A O 1
ATOM 762 N N . VAL A 1 106 ? 21.527 1.919 -17.869 1.00 88.81 106 VAL A N 1
ATOM 763 C CA . VAL A 1 106 ? 20.430 2.656 -18.516 1.00 88.81 106 VAL A CA 1
ATOM 764 C C . VAL A 1 106 ? 19.512 3.285 -17.475 1.00 88.81 106 VAL A C 1
ATOM 766 O O . VAL A 1 106 ? 19.073 4.420 -17.644 1.00 88.81 106 VAL A O 1
ATOM 769 N N . GLY A 1 107 ? 19.203 2.560 -16.401 1.00 82.44 107 GLY A N 1
ATOM 770 C CA . GLY A 1 107 ? 18.287 3.044 -15.378 1.00 82.44 107 GLY A CA 1
ATOM 771 C C . GLY A 1 107 ? 17.683 1.934 -14.531 1.00 82.44 107 GLY A C 1
ATOM 772 O O . GLY A 1 107 ? 17.956 0.750 -14.717 1.00 82.44 107 GLY A O 1
ATOM 773 N N . LEU A 1 108 ? 16.808 2.341 -13.617 1.00 80.56 108 LEU A N 1
ATOM 774 C CA . LEU A 1 108 ? 15.940 1.446 -12.857 1.00 80.56 108 LEU A CA 1
ATOM 775 C C . LEU A 1 108 ? 14.525 1.499 -13.455 1.00 80.56 108 LEU A C 1
ATOM 777 O O . LEU A 1 108 ? 14.085 2.591 -13.831 1.00 80.56 108 LEU A O 1
ATOM 781 N N . PRO A 1 109 ? 13.787 0.376 -13.512 1.00 71.12 109 PRO A N 1
ATOM 782 C CA . PRO A 1 109 ? 12.395 0.351 -13.919 1.00 71.12 109 PRO A CA 1
ATOM 783 C C . PRO A 1 109 ? 11.576 1.283 -13.029 1.00 71.12 109 PRO A C 1
ATOM 785 O O . PRO A 1 109 ? 11.344 1.013 -11.850 1.00 71.12 109 PRO A O 1
ATOM 788 N N . ARG A 1 110 ? 11.128 2.395 -13.606 1.00 71.75 110 ARG A N 1
ATOM 789 C CA . ARG A 1 110 ? 10.121 3.269 -13.013 1.00 71.75 110 ARG A CA 1
ATOM 790 C C . ARG A 1 110 ? 8.949 3.344 -13.968 1.00 71.75 110 ARG A C 1
ATOM 792 O O . ARG A 1 110 ? 9.116 3.642 -15.144 1.00 71.75 110 ARG A O 1
ATOM 799 N N . LEU A 1 111 ? 7.762 3.089 -13.437 1.00 65.50 111 LEU A N 1
ATOM 800 C CA . LEU A 1 111 ? 6.514 3.366 -14.126 1.00 65.50 111 LEU A CA 1
ATOM 801 C C . LEU A 1 111 ? 6.040 4.728 -13.620 1.00 65.50 111 LEU A C 1
ATOM 803 O O . LEU A 1 111 ? 5.707 4.884 -12.441 1.00 65.50 111 LEU A O 1
ATOM 807 N N . THR A 1 112 ? 6.096 5.735 -14.479 1.00 58.00 112 THR A N 1
ATOM 808 C CA . THR A 1 112 ? 5.397 7.004 -14.266 1.00 58.00 112 THR A CA 1
ATOM 809 C C . THR A 1 112 ? 3.983 6.826 -14.802 1.00 58.00 112 THR A C 1
ATOM 811 O O . THR A 1 112 ? 3.817 6.408 -15.946 1.00 58.00 112 THR A O 1
ATOM 814 N N . GLY A 1 113 ? 2.990 7.044 -13.941 1.00 49.50 113 GLY A N 1
ATOM 815 C CA . GLY A 1 113 ? 1.575 7.075 -14.311 1.00 49.50 113 GLY A CA 1
ATOM 816 C C . GLY A 1 113 ? 1.079 8.502 -14.414 1.00 49.50 113 GLY A C 1
ATOM 817 O O . GLY A 1 113 ? 1.724 9.373 -13.787 1.00 49.50 113 GLY A O 1
#

Secondary structure (DSSP, 8-state):
-EETTEE---HHHHHHHHHHHS-HHHHHHHHHHHHHTTS--HHHHHHHHHT--S-TTHHHHHHHHHH--TT--SHHHHHHHHHHHHTTPPPPPTTPPEE-TT--EEE------

Sequence (113 aa):
MLVEGVPLTSVPRTIVDVARTVGIEQAVVVADAALEAGLVDEAALAAAFARWSRRPGLPAARRAIGFAARGGGSVGVSRGRVAIARAGLPAPLLQWEVRRADGTFVGLPRLTG

Foldseek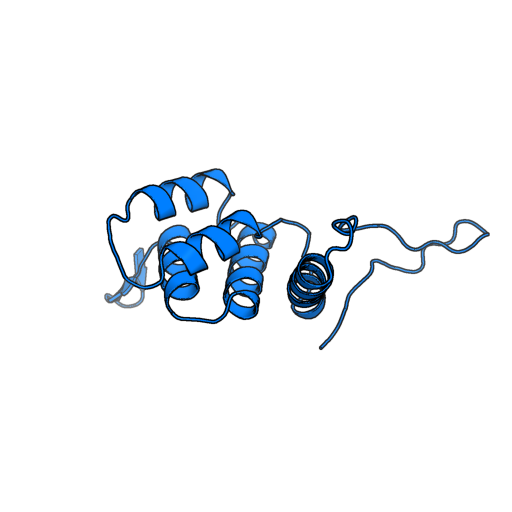 3Di:
DDDPNRDDDQLLLVLLVCQQPDALLVSQLSLQVCVQVVSDDLVSNVVSLVPDDDDHSSVSSVVSSVLHDHQCPDSVSSNVQVVCVVVVHDGDDHQDFDADPVRHTDDGDDDDD

Organism: NCBI:txid1128676

pLDDT: mean 89.88, std 8.25, range [49.5, 96.5]

Radius of gyration: 16.18 Å; chains: 1; bounding box: 43×38×43 Å